Protein AF-A0A813WJS6-F1 (afdb_monomer_lite)

Sequence (122 aa):
MTTVLENKLVNASNEEKEWNDIKVKLATTSIQGKVILDVGASRDGVDANAFHSRCNNKGPTMIIIQSNSNYLFGSYTAIPWTSNDSYADDSTTFLFTLINPHEIPPSKYLIDPNKTVKAVYH

Radius of gyration: 16.42 Å; chains: 1; bounding box: 52×34×35 Å

Structure (mmCIF, N/CA/C/O backbone):
data_AF-A0A813WJS6-F1
#
_entry.id   AF-A0A813WJS6-F1
#
loop_
_atom_site.group_PDB
_atom_site.id
_atom_site.type_symbol
_atom_site.label_atom_id
_atom_site.label_alt_id
_atom_site.label_comp_id
_atom_site.label_asym_id
_atom_site.label_entity_id
_atom_site.label_seq_id
_atom_site.pdbx_PDB_ins_code
_atom_site.Cartn_x
_atom_site.Cartn_y
_atom_site.Cartn_z
_atom_site.occupancy
_atom_site.B_iso_or_equiv
_atom_site.auth_seq_id
_atom_site.auth_comp_id
_atom_site.auth_asym_id
_atom_site.auth_atom_id
_atom_site.pdbx_PDB_model_num
ATOM 1 N N . MET A 1 1 ? -34.248 24.586 -3.091 1.00 44.75 1 MET A N 1
ATOM 2 C CA . MET A 1 1 ? -34.183 23.407 -3.978 1.00 44.75 1 MET A CA 1
ATOM 3 C C . MET A 1 1 ? -32.945 22.629 -3.564 1.00 44.75 1 MET A C 1
ATOM 5 O O . MET A 1 1 ? -31.874 22.860 -4.101 1.00 44.75 1 MET A O 1
ATOM 9 N N . THR A 1 2 ? -33.065 21.837 -2.501 1.00 41.53 2 THR A N 1
ATOM 10 C CA . THR A 1 2 ? -31.946 21.091 -1.909 1.00 41.53 2 THR A CA 1
ATOM 11 C C . THR A 1 2 ? -31.610 19.939 -2.849 1.00 41.53 2 THR A C 1
ATOM 13 O O . THR A 1 2 ? -32.464 19.102 -3.148 1.00 41.53 2 THR A O 1
ATOM 16 N N . THR A 1 3 ? -30.411 19.968 -3.418 1.00 40.16 3 THR A N 1
ATOM 17 C CA . THR A 1 3 ? -29.947 19.011 -4.423 1.00 40.16 3 THR A CA 1
ATOM 18 C C . THR A 1 3 ? -29.913 17.598 -3.845 1.00 40.16 3 THR A C 1
ATOM 20 O O . THR A 1 3 ? -29.475 17.384 -2.721 1.00 40.16 3 THR A O 1
ATOM 23 N N . VAL A 1 4 ? -30.344 16.615 -4.639 1.00 51.94 4 VAL A N 1
ATOM 24 C CA . VAL A 1 4 ? -30.477 15.179 -4.304 1.00 51.94 4 VAL A CA 1
ATOM 25 C C . VAL A 1 4 ? -29.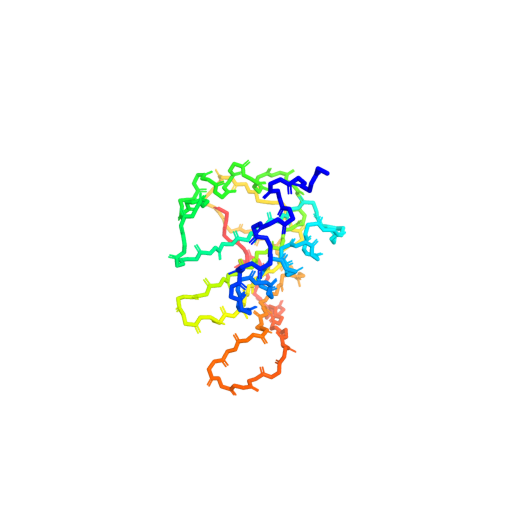235 14.565 -3.620 1.00 51.94 4 VAL A C 1
ATOM 27 O O . VAL A 1 4 ? -29.350 13.569 -2.909 1.00 51.94 4 VAL A O 1
ATOM 30 N N . LEU A 1 5 ? -28.057 15.172 -3.792 1.00 46.78 5 LEU A N 1
ATOM 31 C CA . LEU A 1 5 ? -26.801 14.789 -3.137 1.00 46.78 5 LEU A CA 1
ATOM 32 C C . LEU A 1 5 ? -26.779 15.085 -1.629 1.00 46.78 5 LEU A C 1
ATOM 34 O O . LEU A 1 5 ? -26.315 14.246 -0.862 1.00 46.78 5 LEU A O 1
ATOM 38 N N . GLU A 1 6 ? -27.327 16.219 -1.188 1.00 42.94 6 GLU A N 1
ATOM 39 C CA . GLU A 1 6 ? -27.355 16.591 0.235 1.00 42.94 6 GLU A CA 1
ATOM 40 C C . GLU A 1 6 ? -28.297 15.667 1.023 1.00 42.94 6 GLU A C 1
ATOM 42 O O . GLU A 1 6 ? -27.971 15.238 2.126 1.00 42.94 6 GLU A O 1
ATOM 47 N N . ASN A 1 7 ? -29.405 15.233 0.410 1.00 41.78 7 ASN A N 1
ATOM 48 C CA . ASN A 1 7 ? -30.357 14.308 1.037 1.00 41.78 7 ASN A CA 1
ATOM 49 C C . ASN A 1 7 ? -29.836 12.862 1.169 1.00 41.78 7 ASN A C 1
ATOM 51 O O . ASN A 1 7 ? -30.317 12.127 2.031 1.00 41.78 7 ASN A O 1
ATOM 55 N N . LYS A 1 8 ? -28.860 12.430 0.353 1.00 50.03 8 LYS A N 1
ATOM 56 C CA . LYS A 1 8 ? -28.235 11.100 0.505 1.00 50.03 8 LYS A CA 1
ATOM 57 C C . LYS A 1 8 ? -27.279 11.044 1.694 1.00 50.03 8 LYS A C 1
ATOM 59 O O . LYS A 1 8 ? -27.255 10.045 2.403 1.00 50.03 8 LYS A O 1
ATOM 64 N N . LEU A 1 9 ? -26.528 12.119 1.934 1.00 49.03 9 LEU A N 1
ATOM 65 C CA . LEU A 1 9 ? -25.526 12.167 3.002 1.00 49.03 9 LEU A CA 1
ATOM 66 C C . LEU A 1 9 ? -26.154 12.197 4.400 1.00 49.03 9 LEU A C 1
ATOM 68 O O . LEU A 1 9 ? -25.586 11.646 5.340 1.00 49.03 9 LEU A O 1
ATOM 72 N N . VAL A 1 10 ? -27.347 12.778 4.547 1.00 55.53 10 VAL A N 1
ATOM 73 C CA . VAL A 1 10 ? -28.038 12.855 5.845 1.00 55.53 10 VAL A CA 1
ATOM 74 C C . VAL A 1 10 ? -28.432 11.462 6.371 1.00 55.53 10 VAL A C 1
ATOM 76 O O . VAL A 1 10 ? -28.337 11.231 7.576 1.00 55.53 10 VAL A O 1
ATOM 79 N N . ASN A 1 11 ? -28.744 10.506 5.484 1.00 55.25 11 ASN A N 1
ATOM 80 C CA . ASN A 1 11 ? -29.239 9.164 5.836 1.00 55.25 11 ASN A CA 1
ATOM 81 C C . ASN A 1 11 ? -28.165 8.062 5.917 1.00 55.25 11 ASN A C 1
ATOM 83 O O . ASN A 1 11 ? -28.498 6.924 6.240 1.00 55.25 11 ASN A O 1
ATOM 87 N N . ALA A 1 12 ? -26.901 8.369 5.623 1.00 60.66 12 ALA A N 1
ATOM 88 C CA . ALA A 1 12 ? -25.817 7.393 5.717 1.00 60.66 12 ALA A CA 1
ATOM 89 C C . ALA A 1 12 ? -25.546 7.002 7.184 1.00 60.66 12 ALA A C 1
ATOM 91 O O . ALA A 1 12 ? -25.598 7.859 8.082 1.00 60.66 12 ALA A O 1
ATOM 92 N N . SER A 1 13 ? -25.253 5.716 7.418 1.00 70.00 13 SER A N 1
ATOM 93 C CA . SER A 1 13 ? -24.814 5.223 8.729 1.00 70.00 13 SER A CA 1
ATOM 94 C C . SER A 1 13 ? -23.518 5.925 9.153 1.00 70.00 13 SER A C 1
ATOM 96 O O . SER A 1 13 ? -22.798 6.478 8.318 1.00 70.00 13 SER A O 1
ATOM 98 N N . ASN A 1 14 ? -23.208 5.924 10.451 1.00 73.50 14 ASN A N 1
ATOM 99 C CA . ASN A 1 14 ? -21.971 6.541 10.945 1.00 73.50 14 ASN A CA 1
ATOM 100 C C . ASN A 1 14 ? -20.730 5.929 10.272 1.00 73.50 14 ASN A C 1
ATOM 102 O O . ASN A 1 14 ? -19.854 6.671 9.845 1.00 73.50 14 ASN A O 1
ATOM 106 N N . GLU A 1 15 ? -20.721 4.610 10.063 1.00 66.75 15 GLU A N 1
ATOM 107 C CA . GLU A 1 15 ? -19.643 3.908 9.353 1.00 66.75 15 GLU A CA 1
ATOM 108 C C . GLU A 1 15 ? -19.520 4.358 7.887 1.00 66.75 15 GLU A C 1
ATOM 110 O O . GLU A 1 15 ? -18.420 4.595 7.393 1.00 66.75 15 GLU A O 1
ATOM 115 N N . GLU A 1 16 ? -20.640 4.536 7.178 1.00 70.19 16 GLU A N 1
ATOM 116 C CA . GLU A 1 16 ? -20.623 4.995 5.785 1.00 70.19 16 GLU A CA 1
ATOM 117 C C . GLU A 1 16 ? -20.140 6.451 5.669 1.00 70.19 16 GLU A C 1
ATOM 119 O O . GLU A 1 16 ? -19.421 6.796 4.726 1.00 70.19 16 GLU A O 1
ATOM 124 N N . LYS A 1 17 ? -20.489 7.305 6.638 1.00 74.75 17 LYS A N 1
ATOM 125 C CA . LYS A 1 17 ? -20.000 8.690 6.723 1.00 74.75 17 LYS A CA 1
ATOM 126 C C . LYS A 1 17 ? -18.498 8.736 6.984 1.00 74.75 17 LYS A C 1
ATOM 128 O O . LYS A 1 17 ? -17.782 9.363 6.208 1.00 74.75 17 LYS A O 1
ATOM 133 N N . GLU A 1 18 ? -18.018 8.010 7.992 1.00 73.75 1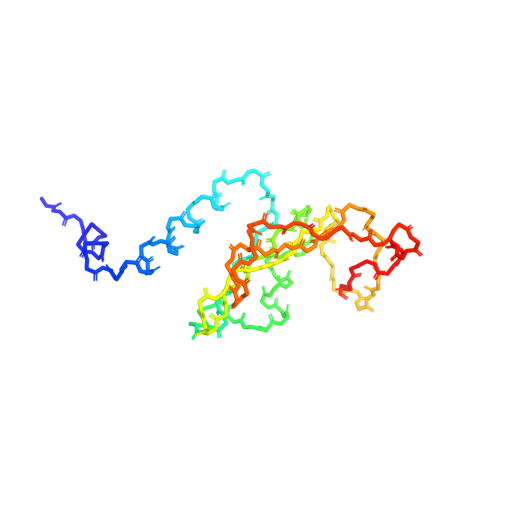8 GLU A N 1
ATOM 134 C CA . GLU A 1 18 ? -16.586 7.899 8.301 1.00 73.75 18 GLU A CA 1
ATOM 135 C C . GLU A 1 18 ? -15.794 7.377 7.097 1.00 73.75 18 GLU A C 1
ATOM 137 O O . GLU A 1 18 ? -14.748 7.922 6.733 1.00 73.75 18 GLU A O 1
ATOM 142 N N . TRP A 1 19 ? -16.329 6.368 6.410 1.00 68.81 19 TRP A N 1
ATOM 143 C CA . TRP A 1 19 ? -15.706 5.821 5.213 1.00 68.81 19 TRP A CA 1
ATOM 144 C C . TRP A 1 19 ? -15.667 6.818 4.052 1.00 68.81 19 TRP A C 1
ATOM 146 O O . TRP A 1 19 ? -14.680 6.891 3.316 1.00 68.81 19 TRP A O 1
ATOM 156 N N . ASN A 1 20 ? -16.714 7.622 3.872 1.00 72.88 20 ASN A N 1
ATOM 157 C CA . ASN A 1 20 ? -16.722 8.675 2.860 1.00 72.88 20 ASN A CA 1
ATOM 158 C C . ASN A 1 20 ? -15.737 9.801 3.191 1.00 72.88 20 ASN A C 1
ATOM 160 O O . ASN A 1 20 ? -15.032 10.256 2.289 1.00 72.88 20 ASN A O 1
ATOM 164 N N . ASP A 1 21 ? -15.603 10.181 4.458 1.00 78.19 21 ASP A N 1
ATOM 165 C CA . ASP A 1 21 ? -14.607 11.162 4.894 1.00 78.19 21 ASP A CA 1
ATOM 166 C C . ASP A 1 21 ? -13.181 10.657 4.645 1.00 78.19 21 ASP A C 1
ATOM 168 O O . ASP A 1 21 ? -12.331 11.399 4.141 1.00 78.19 21 ASP A O 1
ATOM 172 N N . ILE A 1 22 ? -12.926 9.368 4.895 1.00 72.19 22 ILE A N 1
ATOM 173 C CA . ILE A 1 22 ? -11.659 8.714 4.550 1.00 72.19 22 ILE A CA 1
ATOM 174 C C . ILE A 1 22 ? -11.415 8.794 3.039 1.00 72.19 22 ILE A C 1
ATOM 176 O O . ILE A 1 22 ? -10.343 9.238 2.625 1.00 72.19 22 ILE A O 1
ATOM 180 N N . LYS A 1 23 ? -12.399 8.457 2.195 1.00 69.19 23 LYS A N 1
ATOM 181 C CA . LYS A 1 23 ? -12.263 8.575 0.729 1.00 69.19 23 LYS A CA 1
ATOM 182 C C . LYS A 1 23 ? -11.951 10.003 0.291 1.00 69.19 23 LYS A C 1
ATOM 184 O O . LYS A 1 23 ? -11.078 10.189 -0.553 1.00 69.19 23 LYS A O 1
ATOM 189 N N . VAL A 1 24 ? -12.624 11.005 0.856 1.00 72.44 24 VAL A N 1
ATOM 190 C CA . VAL A 1 24 ? -12.407 12.424 0.526 1.00 72.44 24 VAL A CA 1
ATOM 191 C C . VAL A 1 24 ? -11.008 12.874 0.948 1.00 72.44 24 VAL A C 1
ATOM 193 O O . VAL A 1 24 ? -10.280 13.481 0.157 1.00 72.44 24 VAL A O 1
ATOM 196 N N . LYS A 1 25 ? -10.581 12.529 2.165 1.00 71.44 25 LYS A N 1
ATOM 197 C CA . LYS A 1 25 ? -9.238 12.845 2.670 1.00 71.44 25 LYS A CA 1
ATOM 198 C C . LYS A 1 25 ? -8.147 12.178 1.834 1.00 71.44 25 LYS A C 1
ATOM 200 O O . LYS A 1 25 ? -7.113 12.776 1.533 1.00 71.44 25 LYS A O 1
ATOM 205 N N . LEU A 1 26 ? -8.387 10.946 1.399 1.00 66.94 26 LEU A N 1
ATOM 206 C CA . LEU A 1 26 ? -7.472 10.237 0.518 1.00 66.94 26 LEU A CA 1
ATOM 207 C C . LEU A 1 26 ? -7.446 10.853 -0.870 1.00 66.94 26 LEU A C 1
ATOM 209 O O . LEU A 1 26 ? -6.352 11.104 -1.357 1.00 66.94 26 LEU A O 1
ATOM 213 N N . ALA A 1 27 ? -8.592 11.163 -1.477 1.00 63.00 27 ALA A N 1
ATOM 214 C CA . ALA A 1 27 ? -8.670 11.805 -2.789 1.00 63.00 27 ALA A CA 1
ATOM 215 C C . ALA A 1 27 ? -7.938 13.158 -2.831 1.00 63.00 27 ALA A C 1
ATOM 217 O O . ALA A 1 27 ? -7.346 13.503 -3.849 1.00 63.00 27 ALA A O 1
ATOM 218 N N . THR A 1 28 ? -7.923 13.888 -1.714 1.00 64.81 28 THR A N 1
ATOM 219 C CA . THR A 1 28 ? -7.268 15.202 -1.576 1.00 64.81 28 THR A CA 1
ATOM 220 C C . THR A 1 28 ? -5.790 15.133 -1.179 1.00 64.81 28 THR A C 1
ATOM 222 O O . THR A 1 28 ? -5.077 16.128 -1.293 1.00 64.81 28 THR A O 1
ATOM 225 N N . THR A 1 29 ? -5.284 13.973 -0.749 1.00 67.38 29 THR A N 1
ATOM 226 C CA . THR A 1 29 ? -3.855 13.799 -0.438 1.00 67.38 29 THR A CA 1
ATOM 227 C C . THR A 1 29 ? -3.026 13.826 -1.734 1.00 67.38 29 THR A C 1
ATOM 229 O O . THR A 1 29 ? -3.418 13.217 -2.725 1.00 67.38 29 THR A O 1
ATOM 232 N N . SER A 1 30 ? -1.851 14.457 -1.757 1.00 65.50 30 SER A N 1
ATOM 233 C CA . SER A 1 30 ? -1.022 14.577 -2.973 1.00 65.50 30 SER A CA 1
ATOM 234 C C . SER A 1 30 ? -0.218 13.295 -3.280 1.00 65.50 30 SER A C 1
ATOM 236 O O . SER A 1 30 ? 0.999 13.254 -3.140 1.00 65.50 30 SER A O 1
ATOM 238 N N . ILE A 1 31 ? -0.913 12.211 -3.640 1.00 63.69 31 ILE A N 1
ATOM 239 C CA . ILE A 1 31 ? -0.324 10.944 -4.113 1.00 63.69 31 ILE A CA 1
ATOM 240 C C . ILE A 1 31 ? -0.995 10.614 -5.446 1.00 63.69 31 ILE A C 1
ATOM 242 O O . ILE A 1 31 ? -2.221 10.634 -5.523 1.00 63.69 31 ILE A O 1
ATOM 246 N N . GLN A 1 32 ? -0.207 10.349 -6.488 1.00 59.88 32 GLN A N 1
ATOM 247 C CA . GLN A 1 32 ? -0.709 10.178 -7.855 1.00 59.88 32 GLN A CA 1
ATOM 248 C C . GLN A 1 32 ? -1.378 8.809 -8.084 1.00 59.88 32 GLN A C 1
ATOM 250 O O . GLN A 1 32 ? -2.387 8.745 -8.785 1.00 59.88 32 GLN A O 1
ATOM 255 N N . GLY A 1 33 ? -0.886 7.740 -7.448 1.00 61.09 33 GLY A N 1
ATOM 256 C CA . GLY A 1 33 ? -1.548 6.437 -7.385 1.00 61.09 33 GLY A CA 1
ATOM 257 C C . GLY A 1 33 ? -2.361 6.281 -6.098 1.00 61.09 33 GLY A C 1
ATOM 258 O O . GLY A 1 33 ? -1.825 6.299 -4.989 1.00 61.09 33 GLY A O 1
ATOM 259 N N . LYS A 1 34 ? -3.678 6.118 -6.211 1.00 67.31 34 LYS A N 1
ATOM 260 C CA . LYS A 1 34 ? -4.547 5.842 -5.060 1.00 67.31 34 LYS A CA 1
ATOM 261 C C . LYS A 1 34 ? -5.510 4.739 -5.416 1.00 67.31 34 LYS A C 1
ATOM 263 O O . LYS A 1 34 ? -6.264 4.875 -6.379 1.00 67.31 34 LYS A O 1
ATOM 268 N N . VAL A 1 35 ? -5.543 3.700 -4.595 1.00 69.19 35 VAL A N 1
ATOM 269 C CA . VAL A 1 35 ? -6.591 2.689 -4.681 1.00 69.19 35 VAL A CA 1
ATOM 270 C C . VAL A 1 35 ? -7.198 2.481 -3.315 1.00 69.19 35 VAL A C 1
ATOM 272 O O . VAL A 1 35 ? -6.505 2.238 -2.330 1.00 69.19 35 VAL A O 1
ATOM 275 N N . ILE A 1 36 ? -8.520 2.580 -3.287 1.00 67.62 36 ILE A N 1
ATOM 276 C CA . ILE A 1 36 ? -9.340 2.210 -2.148 1.00 67.62 36 ILE A CA 1
ATOM 277 C C . ILE A 1 36 ? -10.052 0.927 -2.560 1.00 67.62 36 ILE A C 1
ATOM 279 O O . ILE A 1 36 ? -10.865 0.946 -3.483 1.00 67.62 36 ILE A O 1
ATOM 283 N N . LEU A 1 37 ? -9.697 -0.180 -1.916 1.00 66.69 37 LEU A N 1
ATOM 284 C CA . LEU A 1 37 ? -10.327 -1.478 -2.101 1.00 66.69 37 LEU A CA 1
ATOM 285 C C . LEU A 1 37 ? -11.280 -1.724 -0.934 1.00 66.69 37 LEU A C 1
ATOM 287 O O . LEU A 1 37 ? -10.864 -1.917 0.207 1.00 66.69 37 LEU A O 1
ATOM 291 N N . ASP A 1 38 ? -12.570 -1.718 -1.244 1.00 63.41 38 ASP A N 1
ATOM 292 C CA . ASP A 1 38 ? -13.618 -2.175 -0.340 1.00 63.41 38 ASP A CA 1
ATOM 293 C C . ASP A 1 38 ? -13.950 -3.628 -0.698 1.00 63.41 38 ASP A C 1
ATOM 295 O O . ASP A 1 38 ? -14.612 -3.904 -1.705 1.00 63.41 38 ASP A O 1
ATOM 299 N N . VAL A 1 39 ? -13.418 -4.564 0.092 1.00 57.59 39 VAL A N 1
ATOM 300 C CA . VAL A 1 39 ? -13.550 -6.006 -0.170 1.00 57.59 39 VAL A CA 1
ATOM 301 C C . VAL A 1 39 ? -14.984 -6.486 0.096 1.00 57.59 39 VAL A C 1
ATOM 303 O O . VAL A 1 39 ? -15.411 -7.478 -0.494 1.00 57.59 39 VAL A O 1
ATOM 306 N N . GLY A 1 40 ? -15.750 -5.757 0.917 1.00 51.12 40 GLY A N 1
ATOM 307 C CA . GLY A 1 40 ? -17.128 -6.093 1.278 1.00 51.12 40 GLY A CA 1
ATOM 308 C C . GLY A 1 40 ? -18.180 -5.537 0.321 1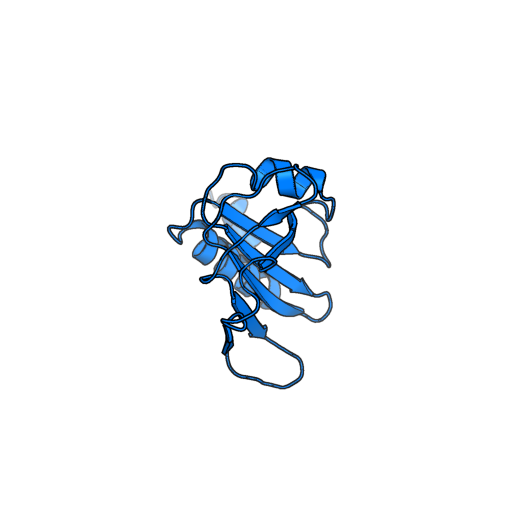.00 51.12 40 GLY A C 1
ATOM 309 O O . GLY A 1 40 ? -19.210 -6.177 0.118 1.00 51.12 40 GLY A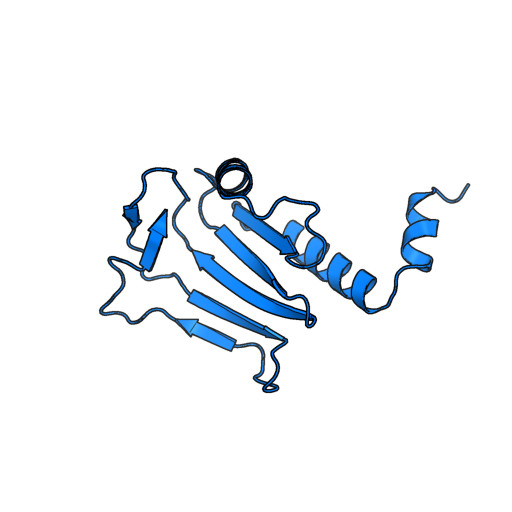 O 1
ATOM 310 N N . ALA A 1 41 ? -17.927 -4.380 -0.304 1.00 53.88 41 ALA A N 1
ATOM 311 C CA . ALA A 1 41 ? -18.895 -3.716 -1.185 1.00 53.88 41 ALA A CA 1
ATOM 312 C C . ALA A 1 41 ? -18.648 -3.912 -2.697 1.00 53.88 41 ALA A C 1
ATOM 314 O O . ALA A 1 41 ? -19.497 -3.527 -3.496 1.00 53.88 41 ALA A O 1
ATOM 315 N N . SER A 1 42 ? -17.504 -4.480 -3.109 1.00 55.19 42 SER A N 1
ATOM 316 C CA . SER A 1 42 ? -17.092 -4.832 -4.492 1.00 55.19 42 SER A CA 1
ATOM 317 C C . SER A 1 42 ? -17.494 -3.883 -5.644 1.00 55.19 42 SER A C 1
ATOM 319 O O . SER A 1 42 ? -17.580 -4.297 -6.798 1.00 55.19 42 SER A O 1
ATOM 321 N N . ARG A 1 43 ? -17.670 -2.581 -5.385 1.00 54.22 43 ARG A N 1
ATOM 322 C CA . ARG A 1 43 ? -18.021 -1.592 -6.423 1.00 54.22 43 ARG A CA 1
ATOM 323 C C . ARG A 1 43 ? -16.923 -1.427 -7.479 1.00 54.22 43 ARG A C 1
ATOM 325 O O . ARG A 1 43 ? -17.217 -1.095 -8.622 1.00 54.22 43 ARG A O 1
ATOM 332 N N . ASP A 1 44 ? -15.667 -1.628 -7.089 1.00 53.22 44 ASP A N 1
ATOM 333 C CA . ASP A 1 44 ? -14.496 -1.332 -7.920 1.00 53.22 44 ASP A CA 1
ATOM 334 C C . ASP A 1 44 ? -13.839 -2.581 -8.543 1.00 53.22 44 ASP A C 1
ATOM 336 O O . ASP A 1 44 ? -12.896 -2.433 -9.320 1.00 53.22 44 ASP A O 1
ATOM 340 N N . GLY A 1 45 ? -14.383 -3.779 -8.275 1.00 52.91 45 GLY A N 1
ATOM 341 C CA . GLY A 1 45 ? -13.815 -5.065 -8.690 1.00 52.91 45 GLY A CA 1
ATOM 342 C C . GLY A 1 45 ? -12.531 -5.403 -7.923 1.00 52.91 45 GLY A C 1
ATOM 343 O O . GLY A 1 45 ? -11.628 -4.585 -7.799 1.00 52.91 45 GLY A O 1
ATOM 344 N N . VAL A 1 46 ? -12.422 -6.626 -7.404 1.00 63.97 46 VAL A N 1
ATOM 345 C CA . VAL A 1 46 ? -11.178 -7.146 -6.787 1.00 63.97 46 VAL A CA 1
ATOM 346 C C . VAL A 1 46 ? -10.264 -7.818 -7.823 1.00 63.97 46 VAL A C 1
ATOM 348 O O . VAL A 1 46 ? -9.458 -8.685 -7.501 1.00 63.97 46 VAL A O 1
ATOM 351 N N . ASP A 1 47 ? -10.434 -7.446 -9.090 1.00 74.62 47 ASP A N 1
ATOM 352 C CA . ASP A 1 47 ? -9.723 -8.000 -10.237 1.00 74.62 47 ASP A CA 1
ATOM 353 C C . ASP A 1 47 ? -8.398 -7.250 -10.459 1.00 74.62 47 ASP A C 1
ATOM 355 O O . ASP A 1 47 ? -8.340 -6.018 -10.414 1.00 74.62 47 ASP A O 1
ATOM 359 N N . ALA A 1 48 ? -7.328 -8.005 -10.717 1.00 79.81 48 ALA A N 1
ATOM 360 C CA . ALA A 1 48 ? -6.002 -7.459 -10.982 1.00 79.81 48 ALA A CA 1
ATOM 361 C C . ALA A 1 48 ? -6.000 -6.488 -12.177 1.00 79.81 48 ALA A C 1
ATOM 363 O O . ALA A 1 48 ? -5.330 -5.460 -12.128 1.00 79.81 48 ALA A O 1
ATOM 364 N N . ASN A 1 49 ? -6.796 -6.735 -13.223 1.00 83.00 49 ASN A N 1
ATOM 365 C CA . ASN A 1 49 ? -6.884 -5.848 -14.385 1.00 83.00 49 ASN A CA 1
ATOM 366 C C . ASN A 1 49 ? -7.475 -4.486 -14.012 1.00 83.00 49 ASN A C 1
ATOM 368 O O . ASN A 1 49 ? -6.933 -3.451 -14.407 1.00 83.00 49 ASN A O 1
ATOM 372 N N . ALA A 1 50 ? -8.550 -4.460 -13.219 1.00 79.75 50 ALA A N 1
ATOM 373 C CA . ALA A 1 50 ? -9.112 -3.222 -12.687 1.00 79.75 50 ALA A CA 1
ATOM 374 C C . ALA A 1 50 ? -8.073 -2.442 -11.864 1.00 79.75 50 ALA A C 1
ATOM 376 O O . ALA A 1 50 ? -7.939 -1.228 -12.047 1.00 79.75 50 ALA A O 1
ATOM 377 N N . PHE A 1 51 ? -7.288 -3.125 -11.026 1.00 81.69 51 PHE A N 1
ATOM 378 C CA . PHE A 1 51 ? -6.185 -2.512 -10.282 1.00 81.69 51 PHE A CA 1
ATOM 379 C C . PHE A 1 51 ? -5.115 -1.925 -11.216 1.00 81.69 51 PHE A C 1
ATOM 381 O O . PHE A 1 51 ? -4.828 -0.726 -11.154 1.00 81.69 51 PHE A O 1
ATOM 388 N N . HIS A 1 52 ? -4.584 -2.723 -12.143 1.00 85.50 52 HIS A N 1
ATOM 389 C CA . HIS A 1 52 ? -3.560 -2.289 -13.094 1.00 85.50 52 HIS A CA 1
ATOM 390 C C . HIS A 1 52 ? -4.038 -1.138 -13.986 1.00 85.50 52 HIS A C 1
ATOM 392 O O . HIS A 1 52 ? -3.273 -0.210 -14.244 1.00 85.50 52 HIS A O 1
ATOM 398 N N . SER A 1 53 ? -5.315 -1.112 -14.384 1.00 83.44 53 SER A N 1
ATOM 399 C CA . SER A 1 53 ? -5.886 -0.003 -15.164 1.00 83.44 53 SER A CA 1
ATOM 400 C C . SER A 1 53 ? -5.839 1.345 -14.429 1.00 83.44 53 SER A C 1
ATOM 402 O O . SER A 1 53 ? -5.743 2.401 -15.058 1.00 83.44 53 SER A O 1
ATOM 404 N N . ARG A 1 54 ? -5.879 1.315 -13.090 1.00 79.81 54 ARG A N 1
ATOM 405 C CA . ARG A 1 54 ? -5.890 2.502 -12.226 1.00 79.81 54 ARG A CA 1
ATOM 406 C C . ARG A 1 54 ? -4.494 2.887 -11.750 1.00 79.81 54 ARG A C 1
ATOM 408 O O . ARG A 1 54 ? -4.232 4.076 -11.600 1.00 79.81 54 ARG A O 1
ATOM 415 N N . CYS A 1 55 ? -3.617 1.909 -11.532 1.00 84.44 55 CYS A N 1
ATOM 416 C CA . CYS A 1 55 ? -2.310 2.094 -10.899 1.00 84.44 55 CYS A CA 1
ATOM 417 C C . CYS A 1 55 ? -1.129 2.159 -11.857 1.00 84.44 55 CYS A C 1
ATOM 419 O O . CYS A 1 55 ? -0.126 2.802 -11.531 1.00 84.44 55 CYS A O 1
ATOM 421 N N . ASN A 1 56 ? -1.207 1.482 -13.007 1.00 89.69 56 ASN A N 1
ATOM 422 C CA . ASN A 1 56 ? -0.037 1.343 -13.860 1.00 89.69 56 ASN A CA 1
ATOM 423 C C . ASN A 1 56 ? 0.488 2.714 -14.289 1.00 89.69 56 ASN A C 1
ATOM 425 O O . ASN A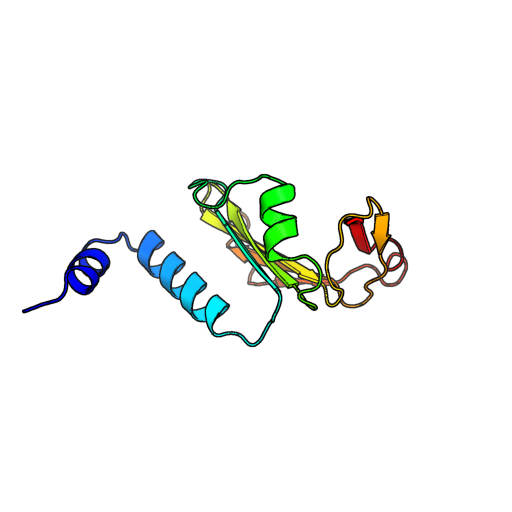 1 56 ? -0.264 3.576 -14.757 1.00 89.69 56 ASN A O 1
ATOM 429 N N . ASN A 1 57 ? 1.801 2.898 -14.141 1.00 89.81 57 ASN A N 1
ATOM 430 C CA . ASN A 1 57 ? 2.520 4.114 -14.524 1.00 89.81 57 ASN A CA 1
ATOM 431 C C . ASN A 1 57 ? 2.029 5.406 -13.837 1.00 89.81 57 ASN A C 1
ATOM 433 O O . ASN A 1 57 ? 2.279 6.500 -14.343 1.00 89.81 57 ASN A O 1
ATOM 437 N N . LYS A 1 58 ? 1.332 5.316 -12.694 1.00 85.81 58 LYS A N 1
ATOM 438 C CA . LYS A 1 58 ? 0.859 6.491 -11.933 1.00 85.81 58 LYS A CA 1
ATOM 439 C C . LYS A 1 58 ? 1.835 6.979 -10.860 1.00 85.81 58 LYS A C 1
ATOM 441 O O . LYS A 1 58 ? 1.510 7.914 -10.140 1.00 85.81 58 LYS A O 1
ATOM 446 N N . GLY A 1 59 ? 3.018 6.374 -10.758 1.00 89.00 59 GLY A N 1
ATOM 447 C CA . GLY A 1 59 ? 4.014 6.711 -9.741 1.00 89.00 59 GLY A CA 1
ATOM 448 C C . GLY A 1 59 ? 3.673 6.127 -8.363 1.00 89.00 59 GLY A C 1
ATOM 449 O O . GLY A 1 59 ? 3.012 5.084 -8.298 1.00 89.00 59 GLY A O 1
ATOM 450 N N . PRO A 1 60 ? 4.112 6.783 -7.270 1.00 90.62 60 PRO A N 1
ATOM 451 C CA . PRO A 1 60 ? 3.858 6.323 -5.913 1.00 90.62 60 PRO A CA 1
ATOM 452 C C . PRO A 1 60 ? 2.386 6.011 -5.676 1.00 90.62 60 PRO A C 1
ATOM 454 O O . PRO A 1 60 ? 1.510 6.818 -6.005 1.00 90.62 60 PRO A O 1
ATOM 457 N N . THR A 1 61 ? 2.125 4.845 -5.095 1.00 88.75 61 THR A N 1
ATOM 458 C CA . THR A 1 61 ? 0.777 4.322 -4.910 1.00 88.75 61 THR A CA 1
ATOM 459 C C . THR A 1 61 ? 0.510 3.989 -3.454 1.00 88.75 61 THR A C 1
ATOM 461 O O . THR A 1 61 ? 1.266 3.253 -2.824 1.00 88.75 61 THR A O 1
ATOM 464 N N . MET A 1 62 ? -0.600 4.507 -2.930 1.00 87.38 62 MET A N 1
ATOM 465 C CA . MET A 1 62 ? -1.149 4.111 -1.636 1.00 87.38 62 MET A CA 1
ATOM 466 C C . MET A 1 62 ? -2.381 3.234 -1.847 1.00 87.38 62 MET A C 1
ATOM 468 O O . MET A 1 62 ? -3.332 3.640 -2.523 1.00 87.38 62 MET A O 1
ATOM 472 N N . ILE A 1 63 ? -2.352 2.044 -1.256 1.00 87.31 63 ILE A N 1
ATOM 473 C CA . ILE A 1 63 ? -3.440 1.069 -1.276 1.00 87.31 63 ILE A CA 1
ATOM 474 C C . ILE A 1 63 ? -4.061 1.045 0.111 1.00 87.31 63 ILE A C 1
ATOM 476 O O . ILE A 1 63 ? -3.352 0.874 1.101 1.00 87.31 63 ILE A O 1
ATOM 480 N N . ILE A 1 64 ? -5.379 1.206 0.183 1.00 85.81 64 ILE A N 1
ATOM 481 C CA . ILE A 1 64 ? -6.148 1.104 1.425 1.00 85.81 64 ILE A CA 1
ATOM 482 C C . ILE A 1 64 ? -7.216 0.047 1.251 1.00 85.81 64 ILE A C 1
ATOM 484 O O . ILE A 1 64 ? -7.953 0.057 0.268 1.00 85.81 64 ILE A O 1
ATOM 488 N N . ILE A 1 65 ? -7.277 -0.857 2.218 1.00 85.44 65 ILE A N 1
ATOM 489 C CA . ILE A 1 65 ? -8.148 -2.017 2.233 1.00 85.44 65 ILE A CA 1
ATOM 490 C C . ILE A 1 65 ? -9.077 -1.877 3.434 1.00 85.44 65 ILE A C 1
ATOM 492 O O . ILE A 1 65 ? -8.607 -1.746 4.567 1.00 85.44 65 ILE A O 1
ATOM 496 N N . GLN A 1 66 ? -10.383 -1.926 3.174 1.00 83.88 66 GLN A N 1
ATOM 497 C CA . GLN A 1 66 ? -11.391 -2.175 4.198 1.00 83.88 66 GLN A CA 1
ATOM 498 C C . GLN A 1 66 ? -11.817 -3.639 4.129 1.00 83.88 66 GLN A C 1
ATOM 500 O O . GLN A 1 66 ? -12.264 -4.118 3.083 1.00 83.88 66 GLN A O 1
ATOM 505 N N . SER A 1 67 ? -11.650 -4.361 5.238 1.00 83.81 67 SER A N 1
ATOM 506 C CA . SER A 1 67 ? -12.144 -5.733 5.357 1.00 83.81 67 SER A CA 1
ATOM 507 C C . SER A 1 67 ? -13.642 -5.765 5.658 1.00 83.81 67 SER A C 1
ATOM 509 O O . SER A 1 67 ? -14.215 -4.798 6.157 1.00 83.81 67 SER A O 1
ATOM 511 N N . ASN A 1 68 ? -14.258 -6.934 5.474 1.00 81.19 68 ASN A N 1
ATOM 512 C CA . ASN A 1 68 ? -15.656 -7.184 5.850 1.00 81.19 68 ASN A CA 1
ATOM 513 C C . ASN A 1 68 ? -15.925 -7.013 7.356 1.00 81.19 68 ASN A C 1
ATOM 515 O O . ASN A 1 68 ? -17.075 -6.932 7.771 1.00 81.19 68 ASN A O 1
ATOM 519 N N . SER A 1 69 ? -14.872 -6.988 8.175 1.00 84.44 69 SER A N 1
ATOM 520 C CA . SER A 1 69 ? -14.939 -6.755 9.621 1.00 84.44 69 SER A CA 1
ATOM 521 C C . SER A 1 69 ? -14.595 -5.308 9.991 1.00 84.44 69 SER A C 1
ATOM 523 O O . SER A 1 69 ? -14.214 -5.051 11.129 1.00 84.44 69 SER A O 1
ATOM 525 N N . ASN A 1 70 ? -14.689 -4.372 9.037 1.00 81.38 70 ASN A N 1
ATOM 526 C CA . ASN A 1 70 ? -14.400 -2.946 9.216 1.00 81.38 70 ASN A CA 1
ATOM 527 C C . ASN A 1 70 ? -12.963 -2.637 9.685 1.00 81.38 70 ASN A C 1
ATOM 529 O O . ASN A 1 70 ? -12.700 -1.591 10.276 1.00 81.38 70 ASN A O 1
ATOM 533 N N . TYR A 1 71 ? -12.003 -3.519 9.389 1.00 87.25 71 TYR A N 1
ATOM 534 C CA . TYR A 1 71 ? -10.585 -3.241 9.627 1.00 87.25 71 TYR A CA 1
ATOM 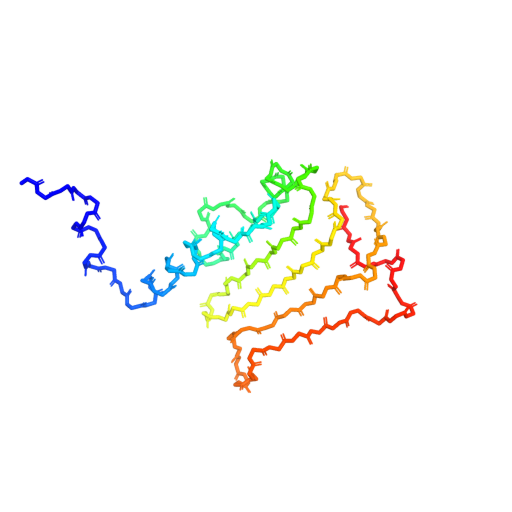535 C C . TYR A 1 71 ? -9.993 -2.464 8.461 1.00 87.25 71 TYR A C 1
ATOM 537 O O . TYR A 1 71 ? -10.261 -2.782 7.303 1.00 87.25 71 TYR A O 1
ATOM 545 N N . LEU A 1 72 ? -9.162 -1.474 8.784 1.00 87.81 72 LEU A N 1
ATOM 546 C CA . LEU A 1 72 ? -8.521 -0.580 7.830 1.00 87.81 72 LEU A CA 1
ATOM 547 C C . LEU A 1 72 ? -7.012 -0.755 7.899 1.00 87.81 72 LEU A C 1
ATOM 549 O O . LEU A 1 72 ? -6.389 -0.492 8.929 1.00 87.81 72 LEU A O 1
ATOM 553 N N . PHE A 1 73 ? -6.427 -1.172 6.787 1.00 91.25 73 PHE A N 1
ATOM 554 C CA . PHE A 1 73 ? -4.994 -1.405 6.641 1.00 91.25 73 PHE A CA 1
ATOM 555 C C . PHE A 1 73 ? -4.591 -1.222 5.180 1.00 91.25 73 PHE A C 1
ATOM 557 O O . PHE A 1 73 ? -5.430 -0.962 4.318 1.00 91.25 73 PHE A O 1
ATOM 564 N N . GLY A 1 74 ? -3.303 -1.323 4.883 1.00 92.31 74 GLY A N 1
ATOM 565 C CA . GLY A 1 74 ? -2.858 -1.139 3.516 1.00 92.31 74 GLY A CA 1
ATOM 566 C C . GLY A 1 74 ? -1.356 -1.133 3.342 1.00 92.31 74 GLY A C 1
ATOM 567 O O . GLY A 1 74 ? -0.597 -1.578 4.208 1.00 92.31 74 GLY A O 1
ATOM 568 N N . SER A 1 75 ? -0.947 -0.612 2.194 1.00 93.19 75 SER A N 1
ATOM 569 C CA . SER A 1 75 ? 0.449 -0.494 1.807 1.00 93.19 75 SER A CA 1
ATOM 570 C C . SER A 1 75 ? 0.715 0.805 1.058 1.00 93.19 75 SER A C 1
ATOM 572 O O . SER A 1 75 ? -0.186 1.460 0.527 1.00 93.19 75 SER A O 1
ATOM 574 N N . TYR A 1 76 ? 1.982 1.183 1.027 1.00 92.56 76 TYR A N 1
ATOM 575 C CA . TYR A 1 76 ? 2.492 2.237 0.170 1.00 92.56 76 TYR A CA 1
ATOM 576 C C . TYR A 1 76 ? 3.701 1.712 -0.581 1.00 92.56 76 TYR A C 1
ATOM 578 O O . TYR A 1 76 ? 4.546 1.056 0.020 1.00 92.56 76 TYR A O 1
ATOM 586 N N . THR A 1 77 ? 3.811 2.086 -1.849 1.00 93.25 77 THR A N 1
ATOM 587 C CA . THR A 1 77 ? 5.028 1.930 -2.640 1.00 93.25 77 THR A CA 1
ATOM 588 C C . THR A 1 77 ? 5.369 3.242 -3.341 1.00 93.25 77 THR A C 1
ATOM 590 O O . THR A 1 77 ? 4.471 3.971 -3.770 1.00 93.25 77 THR A O 1
ATOM 593 N N . ALA A 1 78 ? 6.658 3.570 -3.440 1.00 92.56 78 ALA A N 1
ATOM 594 C CA . ALA A 1 78 ? 7.131 4.741 -4.176 1.00 92.56 78 ALA A CA 1
ATOM 595 C C . ALA A 1 78 ? 7.302 4.475 -5.677 1.00 92.56 78 ALA A C 1
ATOM 597 O O . ALA A 1 78 ? 7.393 5.425 -6.459 1.00 92.56 78 ALA A O 1
ATOM 598 N N . ILE A 1 79 ? 7.347 3.208 -6.086 1.00 93.25 79 ILE A N 1
ATOM 599 C CA . ILE A 1 79 ? 7.537 2.835 -7.484 1.00 93.25 79 ILE A CA 1
ATOM 600 C C . ILE A 1 79 ? 6.189 2.709 -8.211 1.00 93.25 79 ILE A C 1
ATOM 602 O O . ILE A 1 79 ? 5.175 2.361 -7.602 1.00 93.25 79 ILE A O 1
ATOM 606 N N . PRO A 1 80 ? 6.139 3.027 -9.517 1.00 91.31 80 PRO A N 1
ATOM 607 C CA . PRO A 1 80 ? 4.940 2.824 -10.317 1.00 91.31 80 PRO A CA 1
ATOM 608 C C . PRO A 1 80 ? 4.665 1.333 -10.529 1.00 91.31 80 PRO A C 1
ATOM 610 O O . PRO A 1 80 ? 5.577 0.571 -10.840 1.00 91.31 80 PRO A O 1
ATOM 613 N N . TRP A 1 81 ? 3.389 0.953 -10.477 1.00 92.56 81 TRP A N 1
ATOM 614 C CA . TRP A 1 81 ? 2.948 -0.381 -10.883 1.00 92.56 81 TRP A CA 1
ATOM 615 C C . TRP A 1 81 ? 3.139 -0.606 -12.386 1.00 92.56 81 TRP A C 1
ATOM 617 O O . TRP A 1 81 ? 2.999 0.320 -13.196 1.00 92.56 81 TRP A O 1
ATOM 627 N N . THR A 1 82 ? 3.413 -1.856 -12.752 1.00 92.44 82 THR A N 1
ATOM 628 C CA . THR A 1 82 ? 3.456 -2.353 -14.134 1.00 92.44 82 THR A CA 1
ATOM 629 C C . THR A 1 82 ? 2.741 -3.703 -14.217 1.00 92.44 82 THR A C 1
ATOM 631 O O . THR A 1 82 ? 2.317 -4.221 -13.197 1.00 92.44 82 THR A O 1
ATOM 634 N N . SER A 1 83 ? 2.602 -4.281 -15.412 1.00 91.81 83 SER A N 1
ATOM 635 C CA . SER A 1 83 ? 2.033 -5.630 -15.608 1.00 91.81 83 SER A CA 1
ATOM 636 C C . SER A 1 83 ? 3.079 -6.554 -16.228 1.00 91.81 83 SER A C 1
ATOM 638 O O . SER A 1 83 ? 2.914 -7.031 -17.347 1.00 91.81 83 SER A O 1
ATOM 640 N N . ASN A 1 84 ? 4.227 -6.681 -15.560 1.00 90.12 84 ASN A N 1
ATOM 641 C CA . ASN A 1 84 ? 5.386 -7.431 -16.052 1.00 90.12 84 ASN A CA 1
ATOM 642 C C . ASN A 1 84 ? 5.648 -8.725 -15.258 1.00 90.12 84 ASN A C 1
ATOM 644 O O . ASN A 1 84 ? 6.709 -9.318 -15.449 1.00 90.12 84 ASN A O 1
ATOM 648 N N . ASP A 1 85 ? 4.704 -9.141 -14.402 1.00 90.75 85 ASP A N 1
ATOM 649 C CA . ASP A 1 85 ? 4.734 -10.366 -13.591 1.00 90.75 85 ASP A CA 1
ATOM 650 C C . ASP A 1 85 ? 6.071 -10.554 -12.855 1.00 90.75 85 ASP A C 1
ATOM 652 O O . ASP A 1 85 ? 6.717 -11.606 -12.931 1.00 90.75 85 ASP A O 1
ATOM 656 N N . SER A 1 86 ? 6.540 -9.510 -12.166 1.00 93.88 86 SER A N 1
ATOM 657 C CA . SER A 1 86 ? 7.905 -9.471 -11.631 1.00 93.88 86 SER A CA 1
ATOM 658 C C . SER A 1 86 ? 8.028 -8.768 -10.286 1.00 93.88 86 SER A C 1
ATOM 660 O O . SER A 1 86 ? 7.210 -7.937 -9.902 1.00 93.88 86 SER A O 1
ATOM 662 N N . TYR A 1 87 ? 9.097 -9.097 -9.562 1.00 94.56 87 TYR A N 1
ATOM 663 C CA . TYR A 1 87 ? 9.465 -8.372 -8.355 1.00 94.56 87 TYR A CA 1
ATOM 664 C C . TYR A 1 87 ? 10.206 -7.081 -8.692 1.00 94.56 87 TYR A C 1
ATOM 666 O O . TYR A 1 87 ? 11.074 -7.064 -9.566 1.00 94.56 87 TYR A O 1
ATOM 674 N N . ALA A 1 88 ? 9.923 -6.040 -7.921 1.00 93.38 88 ALA A N 1
ATOM 675 C CA . ALA A 1 88 ? 10.583 -4.755 -7.997 1.00 93.38 88 ALA A CA 1
ATOM 676 C C . ALA A 1 88 ? 11.169 -4.343 -6.638 1.00 93.38 88 ALA A C 1
ATOM 678 O O . ALA A 1 88 ? 10.673 -4.727 -5.570 1.00 93.38 88 ALA A O 1
ATOM 679 N N . ASP A 1 89 ? 12.254 -3.570 -6.712 1.00 94.56 89 ASP A N 1
ATOM 680 C CA . ASP A 1 89 ? 12.933 -2.999 -5.553 1.00 94.56 89 ASP A CA 1
ATOM 681 C C . ASP A 1 89 ? 12.222 -1.728 -5.090 1.00 94.56 89 ASP A C 1
ATOM 683 O O . ASP A 1 89 ? 11.974 -0.815 -5.879 1.00 94.56 89 ASP A O 1
ATOM 687 N N . ASP A 1 90 ? 11.915 -1.672 -3.799 1.00 94.88 90 ASP A N 1
ATOM 688 C CA . ASP A 1 90 ? 11.424 -0.471 -3.138 1.00 94.88 90 ASP A CA 1
ATOM 689 C C . ASP A 1 90 ? 11.799 -0.503 -1.653 1.00 94.88 90 ASP A C 1
ATOM 691 O O . ASP A 1 90 ? 11.078 -1.033 -0.806 1.00 94.88 90 ASP A O 1
ATOM 695 N N . SER A 1 91 ? 12.933 0.107 -1.315 1.00 94.69 91 SER A N 1
ATOM 696 C CA . SER A 1 91 ? 13.388 0.259 0.073 1.00 94.69 91 SER A CA 1
ATOM 697 C C . SER A 1 91 ? 12.527 1.217 0.905 1.00 94.69 91 SER A C 1
ATOM 699 O O . SER A 1 91 ? 12.697 1.304 2.122 1.00 94.69 91 SER A O 1
ATOM 701 N N . THR A 1 92 ? 11.598 1.934 0.270 1.00 94.06 92 THR A N 1
ATOM 702 C CA . THR A 1 92 ? 10.693 2.882 0.925 1.00 94.06 92 THR A CA 1
ATOM 703 C C . THR A 1 92 ? 9.295 2.313 1.149 1.00 94.06 92 THR A C 1
ATOM 705 O O . THR A 1 92 ? 8.476 2.977 1.792 1.00 94.06 92 THR A O 1
ATOM 708 N N . THR A 1 93 ? 9.023 1.098 0.654 1.00 95.00 93 THR A N 1
ATOM 709 C CA . THR A 1 93 ? 7.729 0.434 0.823 1.00 95.00 93 THR A CA 1
ATOM 710 C C . THR A 1 93 ? 7.433 0.168 2.295 1.00 95.00 93 THR A C 1
ATOM 712 O O . THR A 1 93 ? 8.327 -0.069 3.117 1.00 95.00 93 THR A O 1
ATOM 715 N N . PHE A 1 94 ? 6.153 0.192 2.645 1.00 95.38 94 PHE A N 1
ATOM 716 C CA . PHE A 1 94 ? 5.708 -0.159 3.986 1.00 95.38 94 PHE A CA 1
ATOM 717 C C . PHE A 1 94 ? 4.266 -0.644 3.992 1.00 95.38 94 PHE A C 1
ATOM 719 O O . PHE A 1 94 ? 3.444 -0.235 3.170 1.00 95.38 94 PHE A O 1
ATOM 726 N N . LEU A 1 95 ? 3.950 -1.459 4.995 1.00 96.00 95 LEU A N 1
ATOM 727 C CA . LEU A 1 95 ? 2.577 -1.773 5.371 1.00 96.00 95 LEU A CA 1
ATOM 728 C C . LEU A 1 95 ? 2.129 -0.854 6.502 1.00 96.00 95 LEU A C 1
ATOM 730 O O . LEU A 1 95 ? 2.946 -0.315 7.253 1.00 96.00 95 LEU A O 1
ATOM 734 N N . PHE A 1 96 ? 0.825 -0.684 6.651 1.00 94.88 96 PHE A N 1
ATOM 735 C CA . PHE A 1 96 ? 0.264 0.028 7.790 1.00 94.88 96 PHE A CA 1
ATOM 736 C C . PHE A 1 96 ? -1.076 -0.556 8.218 1.00 94.88 96 PHE A C 1
ATOM 738 O O . PHE A 1 96 ? -1.794 -1.170 7.431 1.00 94.88 96 PHE A O 1
ATOM 745 N N . THR A 1 97 ? -1.414 -0.314 9.478 1.00 93.81 97 THR A N 1
ATOM 746 C CA . THR A 1 97 ? -2.724 -0.587 10.070 1.00 93.81 97 THR A CA 1
ATOM 747 C C . THR A 1 97 ? -3.282 0.706 10.653 1.00 93.81 97 THR A C 1
ATOM 749 O O . THR A 1 97 ? -2.521 1.522 11.171 1.00 93.81 97 THR A O 1
ATOM 752 N N . LEU A 1 98 ? -4.593 0.908 10.543 1.00 88.81 98 LEU A N 1
ATOM 753 C CA . LEU A 1 98 ? -5.330 2.034 11.126 1.00 88.81 98 LEU A CA 1
ATOM 754 C C . LEU A 1 98 ? -6.388 1.537 12.115 1.00 88.81 98 LEU A C 1
ATOM 756 O O . LEU A 1 98 ? -6.518 2.100 13.196 1.00 88.81 98 LEU A O 1
ATOM 760 N N . ILE A 1 99 ? -7.116 0.475 11.747 1.00 89.12 99 ILE A N 1
ATOM 761 C CA . ILE A 1 99 ? -8.134 -0.188 12.574 1.00 89.12 99 ILE A CA 1
ATOM 762 C C . ILE A 1 99 ? -7.922 -1.697 12.450 1.00 89.12 99 ILE A C 1
ATOM 764 O O . ILE A 1 99 ? -7.846 -2.215 11.338 1.00 89.12 99 ILE A O 1
ATOM 768 N N . ASN A 1 100 ? -7.814 -2.404 13.574 1.00 91.94 100 ASN A N 1
ATOM 769 C CA . ASN A 1 100 ? -7.492 -3.833 13.623 1.00 91.94 100 ASN A CA 1
ATOM 770 C C . ASN A 1 100 ? -8.095 -4.502 14.875 1.00 91.94 100 ASN A C 1
ATOM 772 O O . ASN A 1 100 ? -8.401 -3.801 15.840 1.00 91.94 100 ASN A O 1
ATOM 776 N N . PRO A 1 101 ? -8.234 -5.844 14.897 1.00 93.50 101 PRO A N 1
ATOM 777 C CA . PRO A 1 101 ? -8.879 -6.575 15.997 1.00 93.50 101 PRO A CA 1
ATOM 778 C C . PRO A 1 101 ? -8.117 -6.553 17.327 1.00 93.50 101 PRO A C 1
ATOM 780 O O . PRO A 1 101 ? -8.628 -7.051 18.324 1.00 93.50 101 PRO A O 1
ATOM 783 N N . HIS A 1 102 ? -6.888 -6.041 17.343 1.00 94.38 102 HIS A N 1
ATOM 784 C CA . HIS A 1 102 ? -5.998 -6.095 18.500 1.00 94.38 102 HIS A CA 1
ATOM 785 C C . HIS A 1 102 ? -5.771 -4.722 19.136 1.00 94.38 102 HIS A C 1
ATOM 787 O O . HIS A 1 102 ? -4.844 -4.577 19.927 1.00 94.38 102 HIS A O 1
ATOM 793 N N . GLU A 1 103 ? -6.574 -3.719 18.761 1.00 89.88 103 GLU A N 1
ATOM 794 C CA . GLU A 1 103 ? -6.474 -2.344 19.274 1.00 89.88 103 GLU A CA 1
ATOM 795 C C . GLU A 1 103 ? -5.070 -1.739 19.110 1.00 89.88 103 GLU A C 1
ATOM 797 O O . GLU A 1 103 ? -4.677 -0.815 19.822 1.00 89.88 103 GLU A O 1
ATOM 802 N N . ILE A 1 104 ? -4.293 -2.247 18.145 1.00 92.00 104 ILE A N 1
ATOM 803 C CA . ILE A 1 104 ? -2.971 -1.703 17.850 1.00 92.00 104 ILE A CA 1
ATOM 804 C C . ILE A 1 104 ? -3.193 -0.278 17.325 1.00 92.00 104 ILE A C 1
ATOM 806 O O . ILE A 1 104 ? -3.948 -0.118 16.359 1.00 92.00 104 ILE A O 1
ATOM 810 N N . PRO A 1 105 ? -2.557 0.754 17.912 1.00 92.38 105 PRO A N 1
ATOM 811 C CA . PRO A 1 105 ? -2.660 2.116 17.404 1.00 92.38 105 PRO A CA 1
ATOM 812 C C . PRO A 1 105 ? -2.231 2.196 15.936 1.00 92.38 105 PRO A C 1
ATOM 814 O O . PRO A 1 105 ? -1.452 1.344 15.494 1.00 92.38 105 PRO A O 1
ATOM 817 N N . PRO A 1 106 ? -2.649 3.226 15.180 1.00 92.69 106 PRO A N 1
ATOM 818 C CA . PRO A 1 106 ? -2.189 3.425 13.813 1.00 92.69 106 PRO A CA 1
ATOM 819 C C . PRO A 1 106 ? -0.666 3.286 13.701 1.00 92.69 106 PRO A C 1
ATOM 821 O O . PRO A 1 106 ? 0.086 4.056 14.297 1.00 92.69 106 PRO A O 1
ATOM 824 N N . SER A 1 107 ? -0.224 2.259 12.977 1.00 94.25 107 SER A N 1
ATOM 825 C CA . SER A 1 107 ? 1.163 1.786 13.003 1.00 94.25 107 SER A CA 1
ATOM 826 C C . SER A 1 107 ? 1.676 1.496 11.604 1.00 94.25 107 SER A C 1
ATOM 828 O O . SER A 1 107 ? 0.928 1.071 10.722 1.00 94.25 107 SER A O 1
ATOM 830 N N . LYS A 1 108 ? 2.981 1.711 11.423 1.00 95.25 108 LYS A N 1
ATOM 831 C CA . LYS A 1 108 ? 3.714 1.517 10.173 1.00 95.25 108 LYS A CA 1
ATOM 832 C C . LYS A 1 108 ? 4.715 0.376 10.335 1.00 95.25 108 LYS A C 1
ATOM 834 O O . LYS A 1 108 ? 5.485 0.370 11.291 1.00 95.25 108 LYS A O 1
ATOM 839 N N . TYR A 1 109 ? 4.739 -0.536 9.374 1.00 96.06 109 TYR A N 1
ATOM 840 C CA . TYR A 1 109 ? 5.660 -1.665 9.317 1.00 96.06 109 TYR A CA 1
ATOM 841 C C . TYR A 1 109 ? 6.572 -1.484 8.110 1.00 96.06 109 TYR A C 1
ATOM 843 O O . TYR A 1 109 ? 6.139 -1.592 6.962 1.00 96.06 109 TYR A O 1
ATOM 851 N N . LEU A 1 110 ? 7.824 -1.136 8.388 1.00 94.88 110 LEU A N 1
ATOM 852 C CA . LEU A 1 110 ? 8.836 -0.906 7.364 1.00 94.88 110 LEU A CA 1
ATOM 853 C C . LEU A 1 110 ? 9.339 -2.237 6.805 1.00 94.88 110 LEU A C 1
ATOM 855 O O . LEU A 1 110 ? 9.359 -3.248 7.511 1.00 94.88 110 LEU A O 1
ATOM 859 N N . ILE A 1 111 ? 9.763 -2.222 5.544 1.00 93.31 111 ILE A N 1
ATOM 860 C CA . ILE A 1 111 ? 10.446 -3.361 4.940 1.00 93.31 111 ILE A CA 1
ATOM 861 C C . ILE A 1 111 ? 11.749 -3.684 5.683 1.00 93.31 111 ILE A C 1
ATOM 863 O O . ILE A 1 111 ? 12.445 -2.794 6.176 1.00 93.31 111 ILE A O 1
ATOM 867 N N . ASP A 1 112 ? 12.088 -4.972 5.747 1.00 91.56 112 ASP A N 1
ATOM 868 C CA . ASP A 1 112 ? 13.408 -5.412 6.193 1.00 91.56 112 ASP A CA 1
ATOM 869 C C . ASP A 1 112 ? 14.466 -4.857 5.221 1.00 91.56 112 ASP A C 1
ATOM 871 O O . ASP A 1 112 ? 14.400 -5.164 4.024 1.00 91.56 112 ASP A O 1
ATOM 875 N N . PRO A 1 113 ? 15.450 -4.073 5.698 1.00 89.19 113 PRO A N 1
ATOM 876 C CA . PRO A 1 113 ? 16.463 -3.470 4.833 1.00 89.19 113 PRO A CA 1
ATOM 877 C C . PRO A 1 113 ? 17.289 -4.506 4.054 1.00 89.19 113 PRO A C 1
ATOM 879 O O . PRO A 1 113 ? 17.913 -4.157 3.058 1.00 89.19 113 PRO A O 1
ATOM 882 N N . ASN A 1 114 ? 17.269 -5.782 4.452 1.00 91.31 114 ASN A N 1
ATOM 883 C CA . ASN A 1 114 ? 17.952 -6.867 3.746 1.00 91.31 114 ASN A CA 1
ATOM 884 C C . ASN A 1 114 ? 17.088 -7.549 2.668 1.00 91.31 114 ASN A C 1
ATOM 886 O O . ASN A 1 114 ? 17.541 -8.501 2.032 1.00 91.31 114 ASN A O 1
ATOM 890 N N . LYS A 1 115 ? 15.833 -7.117 2.473 1.00 88.50 115 LYS A N 1
ATOM 891 C CA . LYS A 1 115 ? 14.857 -7.765 1.575 1.00 88.50 115 LYS A CA 1
ATOM 892 C C . LYS A 1 115 ? 14.211 -6.812 0.564 1.00 88.50 115 LYS A C 1
ATOM 894 O O . LYS A 1 115 ? 13.150 -7.123 0.028 1.00 88.50 115 LYS A O 1
ATOM 899 N N . THR A 1 116 ? 14.845 -5.681 0.262 1.00 87.88 116 THR A N 1
ATOM 900 C CA . THR A 1 116 ? 14.247 -4.635 -0.591 1.00 87.88 116 THR A CA 1
ATOM 901 C C . THR A 1 116 ? 14.091 -5.055 -2.055 1.00 87.88 116 THR A C 1
ATOM 903 O O . THR A 1 116 ? 13.099 -4.713 -2.679 1.00 87.88 116 THR A O 1
ATOM 906 N N . VAL A 1 117 ? 14.977 -5.908 -2.580 1.00 88.81 117 VAL A N 1
ATOM 907 C CA . VAL A 1 117 ? 14.966 -6.371 -3.987 1.00 88.81 117 VAL A CA 1
ATOM 908 C C . VAL A 1 117 ? 13.727 -7.172 -4.416 1.00 88.81 117 VAL A C 1
ATOM 910 O O . VAL A 1 117 ? 13.534 -7.408 -5.606 1.00 88.81 117 VAL A O 1
ATOM 913 N N . LYS A 1 118 ? 12.898 -7.625 -3.469 1.00 91.00 118 LYS A N 1
ATOM 914 C CA . LYS A 1 118 ? 11.614 -8.299 -3.734 1.00 91.00 118 LYS A CA 1
ATOM 915 C C . LYS A 1 118 ? 10.483 -7.677 -2.914 1.00 91.00 118 LYS A C 1
ATOM 917 O O . LYS A 1 118 ? 9.658 -8.388 -2.344 1.00 91.00 118 LYS A O 1
ATOM 922 N N . ALA A 1 119 ? 10.501 -6.350 -2.821 1.00 91.31 119 ALA A N 1
ATOM 923 C CA . ALA A 1 119 ? 9.594 -5.553 -2.006 1.00 91.31 119 ALA A CA 1
ATOM 924 C C . ALA A 1 119 ? 8.154 -5.560 -2.527 1.00 91.31 119 ALA A C 1
ATOM 926 O O . ALA A 1 119 ? 7.211 -5.687 -1.747 1.00 91.31 119 ALA A O 1
ATOM 927 N N . VAL A 1 120 ? 7.992 -5.410 -3.842 1.00 91.69 120 VAL A N 1
ATOM 928 C CA . VAL A 1 120 ? 6.690 -5.275 -4.505 1.00 91.69 120 VAL A CA 1
ATOM 929 C C . VAL A 1 120 ? 6.636 -6.265 -5.658 1.00 91.69 120 VAL A C 1
ATOM 931 O O . VAL A 1 120 ? 7.622 -6.429 -6.370 1.00 91.69 120 VAL A O 1
ATOM 934 N N . TYR A 1 121 ? 5.513 -6.957 -5.824 1.00 91.94 121 TYR A N 1
ATOM 935 C CA . TYR A 1 121 ? 5.280 -7.842 -6.962 1.00 91.94 121 TYR A CA 1
ATOM 936 C C . TYR A 1 121 ? 4.259 -7.193 -7.883 1.00 91.94 121 TYR A C 1
ATOM 938 O O . TYR A 1 121 ? 3.161 -6.902 -7.419 1.00 91.94 121 TYR A O 1
ATOM 946 N N . HIS A 1 122 ? 4.656 -6.933 -9.124 1.00 89.31 122 HIS A N 1
ATOM 947 C CA . HIS A 1 122 ? 3.861 -6.299 -10.172 1.00 89.31 122 HIS A CA 1
ATOM 948 C C . HIS A 1 122 ? 3.137 -7.340 -11.007 1.00 89.31 122 HIS A C 1
ATOM 950 O O . HIS A 1 122 ? 3.811 -8.317 -11.403 1.00 89.31 122 HIS A O 1
#

pLDDT: mean 78.92, std 15.73, range [40.16, 96.06]

Secondary structure (DSSP, 8-state):
---HHHHHHHTS-HHHHHHHHHHHHHHHSS-SEEEEEETTT-TT-S-HHHHHHHHBT-SSEEEEEE-TT--EEEEEESSPB-SSS-EE--TT-EEEEEE-TT---SEEEEPPTT-GGGSEE-

Foldseek 3Di:
DDDPVVVVQVPDDPLRNVVVVVVVVQVPDPQQAEEEAEPQPCPQHPDPVSNCVRFAPRAKHWYWYQDPVRWIKTKIFRGTDDDPQDFAFGQAIWIWTPGDPVPDHTDIGGDDNVPRRRRDGD